Protein AF-A0A961SB13-F1 (afdb_monomer_lite)

Secondary structure (DSSP, 8-state):
---------------TT---TT--HHHHHHHHHHHHHHHHHHHHHHHHHHHHHHHHHHHH--

Sequence (62 aa):
MDHDDLVPAKQQAIEIGGDLSQLSIGELQERIGALKAEIARVEADIKAKSSSRQAAESVFKI

Structure (mmCIF, N/CA/C/O backbone):
data_AF-A0A961SB13-F1
#
_entry.id   AF-A0A961SB13-F1
#
loop_
_atom_site.group_PDB
_atom_site.id
_atom_site.type_symbol
_atom_site.label_atom_id
_atom_site.label_alt_id
_atom_site.label_comp_id
_atom_site.label_asym_id
_atom_site.label_entity_id
_atom_site.label_seq_id
_atom_site.pdbx_PDB_ins_code
_atom_site.Cartn_x
_atom_site.Cartn_y
_atom_site.Cartn_z
_atom_site.occupancy
_atom_site.B_iso_or_equiv
_atom_site.auth_seq_id
_atom_site.auth_comp_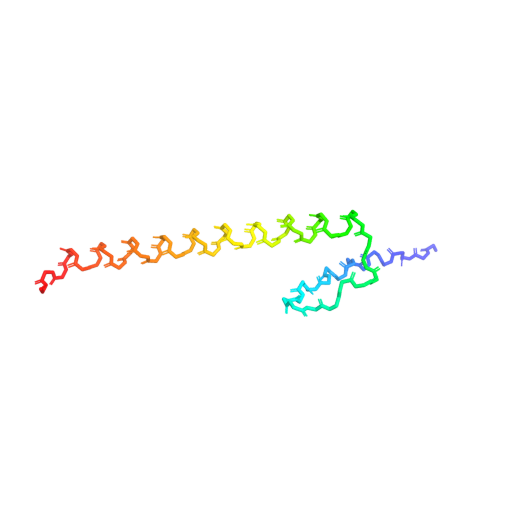id
_atom_site.auth_asym_id
_atom_site.auth_atom_id
_atom_site.pdbx_PDB_model_num
ATOM 1 N N . MET A 1 1 ? -1.704 -35.504 -26.324 1.00 49.97 1 MET A N 1
ATOM 2 C CA . MET A 1 1 ? -1.798 -34.040 -26.437 1.00 49.97 1 MET A CA 1
ATOM 3 C C . MET A 1 1 ? -1.791 -33.545 -25.017 1.00 49.97 1 MET A C 1
ATOM 5 O O . MET A 1 1 ? -2.746 -33.818 -24.299 1.00 49.97 1 MET A O 1
ATOM 9 N N . ASP A 1 2 ? -0.637 -33.042 -24.602 1.00 52.75 2 ASP A N 1
ATOM 10 C CA . ASP A 1 2 ? -0.310 -32.729 -23.218 1.00 52.75 2 ASP A CA 1
ATOM 11 C C . ASP A 1 2 ? -1.310 -31.734 -22.635 1.00 52.75 2 ASP A C 1
ATOM 13 O O . ASP A 1 2 ? -1.658 -30.733 -23.265 1.00 52.75 2 ASP A O 1
ATOM 17 N N . HIS A 1 3 ? -1.810 -32.061 -21.445 1.00 55.38 3 HIS A N 1
ATOM 18 C CA . HIS A 1 3 ? -2.515 -31.112 -20.606 1.00 55.38 3 HIS A CA 1
ATOM 19 C C . HIS A 1 3 ? -1.493 -30.052 -20.214 1.00 55.38 3 HIS A C 1
ATOM 21 O O . HIS A 1 3 ? -0.676 -30.270 -19.324 1.00 55.38 3 HIS A O 1
ATOM 27 N N . ASP A 1 4 ? -1.503 -28.945 -20.952 1.00 58.06 4 ASP A N 1
ATOM 28 C CA . ASP A 1 4 ? -0.789 -27.729 -20.605 1.00 58.06 4 ASP A CA 1
ATOM 29 C C . ASP A 1 4 ? -1.445 -27.216 -19.319 1.00 58.06 4 ASP A C 1
ATOM 31 O O . ASP A 1 4 ? -2.457 -26.508 -19.333 1.00 58.06 4 ASP A O 1
ATOM 35 N N . ASP A 1 5 ? -0.947 -27.734 -18.195 1.00 59.28 5 ASP A N 1
ATOM 36 C CA . ASP A 1 5 ? -1.224 -27.273 -16.850 1.00 59.28 5 ASP A CA 1
ATOM 37 C C . ASP A 1 5 ? -0.855 -25.791 -16.822 1.00 59.28 5 ASP A C 1
ATOM 39 O O . ASP A 1 5 ? 0.276 -25.405 -16.525 1.00 59.28 5 ASP A O 1
ATOM 43 N N . LEU A 1 6 ? -1.835 -24.948 -17.151 1.00 61.38 6 LEU A N 1
ATOM 44 C CA . LEU A 1 6 ? -1.851 -23.525 -16.861 1.00 61.38 6 LEU A CA 1
ATOM 45 C C . LEU A 1 6 ? -1.906 -23.384 -15.338 1.00 61.38 6 LEU A C 1
ATOM 47 O O . LEU A 1 6 ? -2.925 -23.006 -14.758 1.00 61.38 6 LEU A O 1
ATOM 51 N N . VAL A 1 7 ? -0.806 -23.748 -14.677 1.00 64.81 7 VAL A N 1
ATOM 52 C CA . VAL A 1 7 ? -0.552 -23.415 -13.287 1.00 64.81 7 VAL A CA 1
ATOM 53 C C . VAL A 1 7 ? -0.733 -21.906 -13.197 1.00 64.81 7 VAL A C 1
ATOM 55 O O . VAL A 1 7 ? -0.008 -21.173 -13.875 1.00 64.81 7 VAL A O 1
ATOM 58 N N . PRO A 1 8 ? -1.720 -21.411 -12.428 1.00 63.03 8 PRO A N 1
ATOM 59 C CA . PRO A 1 8 ? -1.904 -19.981 -12.290 1.00 63.03 8 PRO A CA 1
ATOM 60 C C . PRO A 1 8 ? -0.586 -19.431 -11.766 1.00 63.03 8 PRO A C 1
ATOM 62 O O . PRO A 1 8 ? -0.123 -19.857 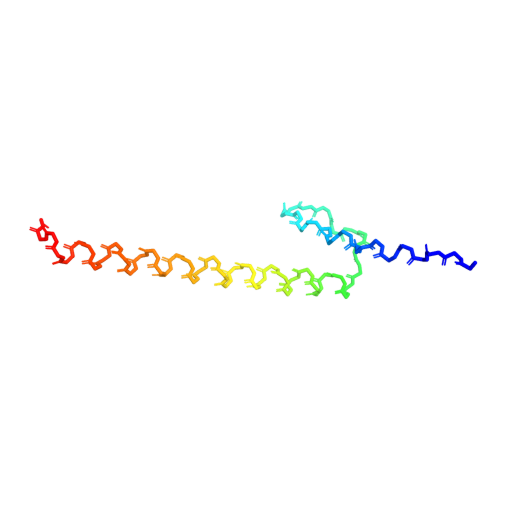-10.703 1.00 63.03 8 PRO A O 1
ATOM 65 N N . ALA A 1 9 ? 0.049 -18.558 -12.555 1.00 61.12 9 ALA A N 1
ATOM 66 C CA . ALA A 1 9 ? 1.296 -17.916 -12.181 1.00 61.12 9 ALA A CA 1
ATOM 67 C C . ALA A 1 9 ? 1.088 -17.352 -10.778 1.00 61.12 9 ALA A C 1
ATOM 69 O O . ALA A 1 9 ? 0.238 -16.484 -10.566 1.00 61.12 9 ALA A O 1
ATOM 70 N N . LYS A 1 10 ? 1.773 -17.955 -9.803 1.00 57.09 10 LYS A N 1
ATOM 71 C CA . LYS A 1 10 ? 1.606 -17.632 -8.393 1.00 57.09 10 LYS A CA 1
ATOM 72 C C . LYS A 1 10 ? 1.948 -16.157 -8.267 1.00 57.09 10 LYS A C 1
ATOM 74 O O . LYS A 1 10 ? 3.116 -15.806 -8.399 1.00 57.09 10 LYS A O 1
ATOM 79 N N . GLN A 1 11 ? 0.926 -15.312 -8.103 1.00 57.16 11 GLN A N 1
ATOM 80 C CA . GLN A 1 11 ? 1.102 -13.871 -7.980 1.00 57.16 11 GLN A CA 1
ATOM 81 C C . GLN A 1 11 ? 2.113 -13.645 -6.864 1.00 57.16 11 GLN A C 1
ATOM 83 O O . GLN A 1 11 ? 1.877 -14.009 -5.709 1.00 57.16 11 GLN A O 1
ATOM 88 N N . GLN A 1 12 ? 3.294 -13.172 -7.248 1.00 65.12 12 GLN A N 1
ATOM 89 C CA . GLN A 1 12 ? 4.407 -13.018 -6.335 1.00 65.12 12 GLN A CA 1
ATOM 90 C C . GLN A 1 12 ? 3.982 -11.980 -5.299 1.00 65.12 12 GLN A C 1
ATOM 92 O O . GLN A 1 12 ? 3.596 -10.865 -5.650 1.00 65.12 12 GLN A O 1
ATOM 97 N N . ALA A 1 13 ? 3.965 -12.378 -4.026 1.00 70.62 13 ALA A N 1
ATOM 98 C CA . ALA A 1 13 ? 3.561 -11.484 -2.954 1.00 70.62 13 ALA A CA 1
ATOM 99 C C . ALA A 1 13 ? 4.484 -10.257 -2.959 1.00 70.62 13 ALA A C 1
ATOM 101 O O . ALA A 1 13 ? 5.708 -10.389 -2.971 1.00 70.62 13 ALA A O 1
ATOM 102 N N . ILE A 1 14 ? 3.894 -9.063 -2.986 1.00 83.56 14 ILE A N 1
ATOM 103 C CA . ILE A 1 14 ? 4.645 -7.810 -2.977 1.00 83.56 14 ILE A CA 1
ATOM 104 C C . ILE A 1 14 ? 5.280 -7.640 -1.595 1.00 83.56 14 ILE A C 1
ATOM 106 O O . ILE A 1 14 ? 4.584 -7.414 -0.609 1.00 83.56 14 ILE A O 1
ATOM 110 N N . GLU A 1 15 ? 6.607 -7.727 -1.526 1.00 86.50 15 GLU A N 1
ATOM 111 C CA . GLU A 1 15 ? 7.363 -7.505 -0.291 1.00 86.50 15 GLU A CA 1
ATOM 112 C C . GLU A 1 15 ? 7.642 -6.008 -0.062 1.00 86.50 15 GLU A C 1
ATOM 114 O O . GLU A 1 15 ? 8.238 -5.324 -0.900 1.00 86.50 15 GLU A O 1
ATOM 119 N N . ILE A 1 16 ? 7.215 -5.460 1.073 1.00 87.75 16 ILE A N 1
ATOM 120 C CA . ILE A 1 16 ? 7.491 -4.058 1.412 1.00 87.75 16 ILE A CA 1
ATOM 121 C C . ILE A 1 16 ? 8.967 -3.905 1.786 1.00 87.75 16 ILE A C 1
ATOM 123 O O . ILE A 1 16 ? 9.454 -4.597 2.671 1.00 87.75 16 ILE A O 1
ATOM 127 N N . GLY A 1 17 ? 9.663 -2.971 1.131 1.00 88.00 17 GLY A N 1
ATOM 128 C CA . GLY A 1 17 ? 11.090 -2.724 1.370 1.00 88.00 17 GLY A CA 1
ATOM 129 C C . GLY A 1 17 ? 12.042 -3.698 0.666 1.00 88.00 17 GLY A C 1
ATOM 130 O O . GLY A 1 17 ? 13.242 -3.629 0.915 1.00 88.00 17 GLY A O 1
ATOM 131 N N . GLY A 1 18 ? 11.533 -4.573 -0.210 1.00 87.81 18 GLY A N 1
ATOM 132 C CA . GLY A 1 18 ? 12.366 -5.446 -1.042 1.00 87.81 18 GLY A CA 1
ATOM 133 C C . GLY A 1 18 ? 13.189 -4.678 -2.084 1.00 87.81 18 GLY A C 1
ATOM 134 O O . GLY A 1 18 ? 12.854 -3.547 -2.444 1.00 87.81 18 GLY A O 1
ATOM 135 N N . ASP A 1 19 ? 14.256 -5.309 -2.583 1.00 91.25 19 ASP A N 1
ATOM 136 C CA . ASP A 1 19 ? 15.105 -4.723 -3.624 1.00 91.25 19 ASP A CA 1
ATOM 137 C C . ASP A 1 19 ? 14.322 -4.500 -4.929 1.00 91.25 19 ASP A C 1
ATOM 139 O O . ASP A 1 19 ? 13.556 -5.352 -5.382 1.00 91.25 19 ASP A O 1
ATOM 143 N N . LEU A 1 20 ? 14.531 -3.328 -5.526 1.00 92.69 20 LEU A N 1
ATOM 144 C CA . LEU A 1 20 ? 13.884 -2.885 -6.758 1.00 92.69 20 LEU A CA 1
ATOM 145 C C . LEU A 1 20 ? 14.857 -2.828 -7.942 1.00 92.69 20 LEU A C 1
ATOM 147 O O . LEU A 1 20 ? 14.435 -2.510 -9.050 1.00 92.69 20 LEU A O 1
ATOM 151 N N . SER A 1 21 ? 16.145 -3.122 -7.727 1.00 93.56 21 SER A N 1
ATOM 152 C CA . SER A 1 21 ? 17.206 -2.940 -8.725 1.00 93.56 21 SER A CA 1
ATOM 153 C C . SER A 1 21 ? 16.996 -3.731 -10.023 1.00 93.56 21 SER A C 1
ATOM 155 O O . SER A 1 21 ? 17.461 -3.306 -11.078 1.00 93.56 21 SER A O 1
ATOM 157 N N . GLN A 1 22 ? 16.290 -4.864 -9.948 1.00 92.69 22 GLN A N 1
ATOM 158 C CA . GLN A 1 22 ? 16.012 -5.756 -11.080 1.00 92.69 22 GLN A CA 1
ATOM 159 C C . GLN A 1 22 ? 14.645 -5.514 -11.738 1.00 92.69 22 GLN A C 1
ATOM 161 O O . GLN A 1 22 ? 14.329 -6.180 -12.719 1.00 92.69 22 GLN A O 1
ATOM 166 N N . LEU A 1 23 ? 13.824 -4.597 -11.212 1.00 91.56 23 LEU A N 1
ATOM 167 C CA . LEU A 1 23 ? 12.484 -4.334 -11.739 1.00 91.56 23 LEU A CA 1
ATOM 168 C C . LEU A 1 23 ? 12.531 -3.280 -12.846 1.00 91.56 23 LEU A C 1
ATOM 170 O O . LEU A 1 23 ? 13.149 -2.222 -12.714 1.00 91.56 23 LEU A O 1
ATOM 174 N N . SER A 1 24 ? 11.806 -3.540 -13.926 1.00 95.06 24 SER A N 1
ATOM 175 C CA . SER A 1 24 ? 11.537 -2.558 -14.969 1.00 95.06 24 SER A CA 1
ATOM 176 C C . SER A 1 24 ? 10.558 -1.478 -14.495 1.00 95.06 24 SER A C 1
ATOM 178 O O . SER A 1 24 ? 9.820 -1.635 -13.522 1.00 95.06 24 SER A O 1
ATOM 180 N N . ILE A 1 25 ? 10.491 -0.366 -15.235 1.00 95.81 25 ILE A N 1
ATOM 181 C CA . ILE A 1 25 ? 9.542 0.724 -14.957 1.00 95.81 25 ILE A CA 1
ATOM 182 C C . ILE A 1 25 ? 8.090 0.221 -14.974 1.00 95.81 25 ILE A C 1
ATOM 184 O O . ILE A 1 25 ? 7.301 0.634 -14.127 1.00 95.81 25 ILE A O 1
ATOM 188 N N . GLY A 1 26 ? 7.741 -0.672 -15.907 1.00 95.69 26 GLY A N 1
ATOM 189 C CA . GLY A 1 26 ? 6.395 -1.247 -15.993 1.00 95.69 26 GLY A CA 1
ATOM 190 C C . GLY A 1 26 ? 6.046 -2.060 -14.748 1.00 95.69 26 GLY A C 1
ATOM 191 O O . GLY A 1 26 ? 5.013 -1.824 -14.128 1.00 95.69 26 GLY A O 1
ATOM 192 N N . GLU A 1 27 ? 6.957 -2.927 -14.305 1.00 93.38 27 GLU A N 1
ATOM 193 C CA . GLU A 1 27 ? 6.766 -3.724 -13.087 1.00 93.38 27 GLU A CA 1
ATOM 194 C C . GLU A 1 27 ? 6.680 -2.841 -11.832 1.00 93.38 27 GLU A C 1
ATOM 196 O O . GLU A 1 27 ? 5.883 -3.102 -10.929 1.00 93.38 27 GLU A O 1
ATOM 201 N N . LEU A 1 28 ? 7.446 -1.745 -11.773 1.00 93.38 28 LEU A N 1
ATOM 202 C CA . LEU A 1 28 ? 7.332 -0.760 -10.694 1.00 93.38 28 LEU A CA 1
ATOM 203 C C . LEU A 1 28 ? 5.968 -0.056 -10.701 1.00 93.38 28 LEU A C 1
ATOM 205 O O . LEU A 1 28 ? 5.390 0.168 -9.636 1.00 93.38 28 LEU A O 1
ATOM 209 N N . GLN A 1 29 ? 5.428 0.274 -11.876 1.00 95.69 29 GLN A N 1
ATOM 210 C CA . GLN A 1 29 ? 4.094 0.866 -12.007 1.00 95.69 29 GLN A CA 1
ATOM 211 C C . GLN A 1 29 ? 2.993 -0.106 -11.572 1.00 95.69 29 GLN A C 1
ATOM 213 O O . GLN A 1 29 ? 2.104 0.289 -10.814 1.00 95.69 29 GLN A O 1
ATOM 218 N N . GLU A 1 30 ? 3.073 -1.372 -11.984 1.00 93.69 30 GLU A N 1
ATOM 219 C CA . GLU A 1 30 ? 2.150 -2.426 -11.549 1.00 93.69 30 GLU A CA 1
ATOM 220 C C . GLU A 1 30 ? 2.209 -2.623 -10.031 1.00 93.69 30 GLU A C 1
ATOM 222 O O . GLU A 1 30 ? 1.173 -2.626 -9.358 1.00 93.69 30 GLU A O 1
ATOM 227 N N . ARG A 1 31 ? 3.422 -2.677 -9.466 1.00 93.44 31 ARG A N 1
ATOM 228 C CA . ARG A 1 31 ? 3.641 -2.765 -8.018 1.00 93.44 31 ARG A CA 1
ATOM 229 C C . ARG A 1 31 ? 3.014 -1.583 -7.280 1.00 93.44 31 ARG A C 1
ATOM 231 O O . ARG A 1 31 ? 2.324 -1.786 -6.282 1.00 93.44 31 ARG A O 1
ATOM 238 N N . ILE A 1 32 ? 3.211 -0.353 -7.766 1.00 94.62 32 ILE A N 1
ATOM 239 C CA . ILE A 1 32 ? 2.581 0.852 -7.197 1.00 94.62 32 ILE A CA 1
ATOM 240 C C . ILE A 1 32 ? 1.055 0.740 -7.245 1.00 94.62 32 ILE A C 1
ATOM 242 O O . ILE A 1 32 ? 0.389 1.087 -6.269 1.00 94.62 32 ILE A O 1
ATOM 246 N N . GLY A 1 33 ? 0.495 0.271 -8.362 1.00 95.56 33 GLY A N 1
ATOM 247 C CA . GLY A 1 33 ? -0.946 0.081 -8.518 1.00 95.56 33 GLY A CA 1
ATOM 248 C C . GLY A 1 33 ? -1.514 -0.882 -7.478 1.00 95.56 33 GLY A C 1
ATOM 249 O O . GLY A 1 33 ? -2.458 -0.536 -6.766 1.00 95.56 33 GLY A O 1
ATOM 250 N N . ALA A 1 34 ? -0.889 -2.049 -7.330 1.00 92.50 34 ALA A N 1
ATOM 251 C CA . ALA A 1 34 ? -1.295 -3.057 -6.358 1.00 92.50 34 ALA A CA 1
ATOM 252 C C . ALA A 1 34 ? -1.184 -2.556 -4.906 1.00 92.50 34 ALA A C 1
ATOM 254 O O . ALA A 1 34 ? -2.110 -2.742 -4.118 1.00 92.50 34 ALA A O 1
ATOM 255 N N . LEU A 1 35 ? -0.104 -1.848 -4.560 1.00 93.25 35 LEU A N 1
ATOM 256 C CA . LEU A 1 35 ? 0.058 -1.263 -3.224 1.00 93.25 35 LEU A CA 1
ATOM 257 C C . LEU A 1 35 ? -0.995 -0.193 -2.919 1.00 93.25 35 LEU A C 1
ATOM 259 O O . LEU A 1 35 ? -1.529 -0.157 -1.814 1.00 93.25 35 LEU A O 1
ATOM 263 N N . LYS A 1 36 ? -1.338 0.661 -3.889 1.00 95.81 36 LYS A N 1
ATOM 264 C CA . LYS A 1 36 ? -2.407 1.658 -3.721 1.00 95.81 36 LYS A CA 1
ATOM 265 C C . LYS A 1 36 ? -3.775 1.010 -3.526 1.00 95.81 36 LYS A C 1
ATOM 267 O O . LYS A 1 36 ? -4.549 1.480 -2.696 1.00 95.81 36 LYS A O 1
ATOM 272 N N . ALA A 1 37 ? -4.067 -0.058 -4.268 1.00 94.62 37 ALA A N 1
ATOM 273 C CA . ALA A 1 37 ? -5.299 -0.821 -4.087 1.00 94.62 37 ALA A CA 1
ATOM 274 C C . ALA A 1 37 ? -5.374 -1.430 -2.678 1.00 94.62 37 ALA A C 1
ATOM 276 O O . ALA A 1 37 ? -6.418 -1.35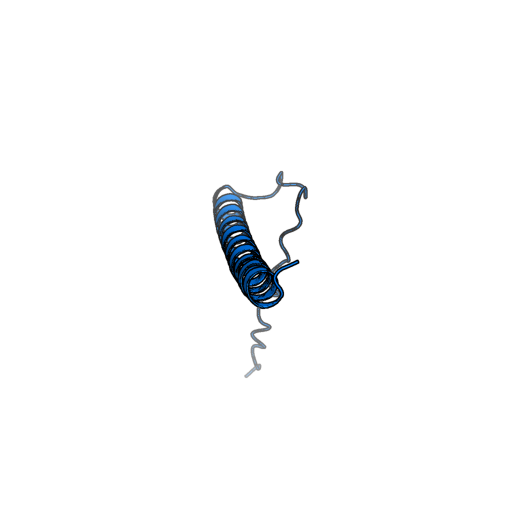8 -2.030 1.00 94.62 37 ALA A O 1
ATOM 277 N N . GLU A 1 38 ? -4.254 -1.957 -2.177 1.00 94.31 38 GLU A N 1
ATOM 278 C CA . GLU A 1 38 ? -4.186 -2.515 -0.827 1.00 94.31 38 GLU A CA 1
ATOM 279 C C . GLU A 1 38 ? -4.351 -1.442 0.258 1.00 94.31 38 GLU A C 1
ATOM 281 O O . GLU A 1 38 ? -5.107 -1.648 1.206 1.00 94.31 38 GLU A O 1
ATOM 286 N N . ILE A 1 39 ? -3.740 -0.263 0.093 1.00 94.19 39 ILE A N 1
ATOM 287 C CA . ILE A 1 39 ? -3.957 0.884 0.992 1.00 94.19 39 ILE A CA 1
ATOM 288 C C . ILE A 1 39 ? -5.446 1.237 1.053 1.00 94.19 39 ILE A C 1
ATOM 290 O O . ILE A 1 39 ? -6.011 1.307 2.142 1.00 94.19 39 ILE A O 1
ATOM 294 N N . ALA A 1 40 ? -6.105 1.382 -0.100 1.00 95.94 40 ALA A N 1
ATOM 295 C CA . ALA A 1 40 ? -7.525 1.723 -0.152 1.00 95.94 40 AL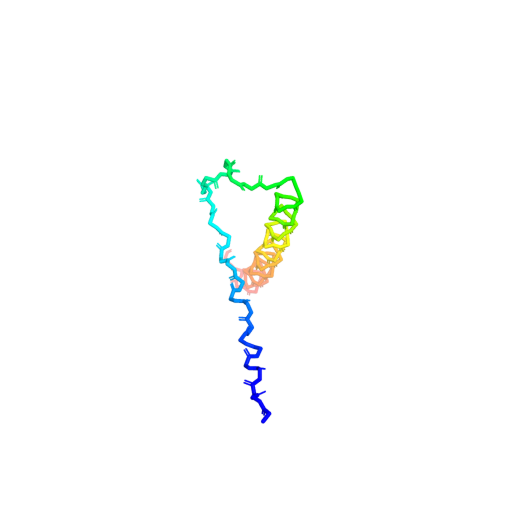A A CA 1
ATOM 296 C C . ALA A 1 40 ? -8.409 0.662 0.532 1.00 95.94 40 ALA A C 1
ATOM 298 O O . ALA A 1 40 ? -9.364 1.004 1.234 1.00 95.94 40 ALA A O 1
ATOM 299 N N . ARG A 1 41 ? -8.082 -0.628 0.367 1.00 94.38 41 ARG A N 1
ATOM 300 C CA . ARG A 1 41 ? -8.776 -1.735 1.043 1.00 94.38 41 ARG A CA 1
ATOM 301 C C . ARG A 1 41 ? -8.643 -1.631 2.563 1.00 94.38 41 ARG A C 1
ATOM 303 O O . ARG A 1 41 ? -9.644 -1.715 3.272 1.00 94.38 41 ARG A O 1
ATOM 310 N N . VAL A 1 42 ? -7.426 -1.411 3.060 1.00 94.69 42 VAL A N 1
ATOM 311 C CA . VAL A 1 42 ? -7.153 -1.273 4.498 1.00 94.69 42 VAL A CA 1
ATOM 312 C C . VAL A 1 42 ? -7.835 -0.030 5.075 1.00 94.69 42 VAL A C 1
ATOM 314 O O . VAL A 1 42 ? -8.446 -0.107 6.140 1.00 94.69 42 VAL A O 1
ATOM 317 N N . GLU A 1 43 ? -7.805 1.101 4.372 1.00 95.00 43 GLU A N 1
ATOM 318 C CA . GLU A 1 43 ? -8.514 2.321 4.775 1.00 95.00 43 GLU A CA 1
ATOM 319 C C . GLU A 1 43 ? -10.032 2.105 4.861 1.00 95.00 43 GLU A C 1
ATOM 321 O O . GLU A 1 43 ? -10.672 2.555 5.818 1.00 95.00 43 GLU A O 1
ATOM 326 N N . ALA A 1 44 ? -10.616 1.378 3.903 1.00 94.12 44 ALA A N 1
ATOM 327 C CA . ALA A 1 44 ? -12.030 1.020 3.926 1.00 94.12 44 ALA A CA 1
ATOM 328 C C . ALA A 1 44 ? -12.377 0.129 5.131 1.00 94.12 44 ALA A C 1
ATOM 330 O O . ALA A 1 44 ? -13.361 0.399 5.827 1.00 94.12 44 ALA A O 1
ATOM 331 N N . ASP A 1 45 ? -11.546 -0.870 5.436 1.00 94.19 45 ASP A N 1
ATOM 332 C CA . ASP A 1 45 ? -11.716 -1.737 6.607 1.00 94.19 45 ASP A CA 1
ATOM 333 C C . ASP A 1 45 ? -11.585 -0.958 7.923 1.00 94.19 45 ASP A C 1
ATOM 335 O O . ASP A 1 45 ? -12.382 -1.156 8.847 1.00 94.19 45 ASP A O 1
ATOM 339 N N . ILE A 1 46 ? -10.620 -0.036 8.016 1.00 91.75 46 ILE A N 1
ATOM 340 C CA . ILE A 1 46 ? -10.471 0.866 9.167 1.00 91.75 46 ILE A CA 1
ATOM 341 C C . ILE A 1 46 ? -11.735 1.704 9.335 1.00 91.75 46 ILE A C 1
ATOM 343 O O . ILE A 1 46 ? -12.266 1.794 10.444 1.00 91.75 46 ILE A O 1
ATOM 347 N N . LYS A 1 47 ? -12.250 2.294 8.253 1.00 89.50 47 LYS A N 1
ATOM 348 C CA . LYS A 1 47 ? -13.469 3.108 8.288 1.00 89.50 47 LYS A CA 1
ATOM 349 C C . LYS A 1 47 ? -14.679 2.287 8.733 1.00 89.50 47 LYS A C 1
ATOM 351 O O . LYS A 1 47 ? -15.420 2.736 9.607 1.00 89.50 47 LYS A O 1
ATOM 356 N N . ALA A 1 48 ? -14.850 1.081 8.195 1.00 88.12 48 ALA A N 1
ATOM 357 C CA . ALA A 1 48 ? -15.925 0.175 8.586 1.00 88.12 48 ALA A CA 1
ATOM 358 C C . ALA A 1 48 ? -15.845 -0.164 10.084 1.00 88.12 48 ALA A C 1
ATOM 360 O O . ALA A 1 48 ? -16.817 0.025 10.820 1.00 88.12 48 ALA A O 1
ATOM 361 N N . LYS A 1 49 ? -14.665 -0.557 10.576 1.00 85.88 49 LYS A N 1
ATOM 362 C CA . LYS A 1 49 ? -14.452 -0.883 11.995 1.00 85.88 49 LYS A CA 1
ATOM 363 C C . LYS A 1 49 ? -14.612 0.335 12.909 1.00 85.88 49 LYS A C 1
ATOM 365 O O . LYS A 1 49 ? -15.241 0.224 13.959 1.00 85.88 49 LYS A O 1
ATOM 370 N N . SER A 1 50 ? -14.115 1.504 12.514 1.00 79.94 50 SER A N 1
ATOM 371 C CA . SER A 1 50 ? -14.276 2.751 13.275 1.00 79.94 50 SER A CA 1
ATOM 372 C C . SER A 1 50 ? -15.744 3.167 13.372 1.00 79.94 50 SER A C 1
ATOM 374 O O . SER A 1 50 ? -16.221 3.484 14.458 1.00 79.94 50 SER A O 1
ATOM 376 N N . SER A 1 51 ? -16.497 3.065 12.271 1.00 72.00 51 SER A N 1
ATOM 377 C CA . SER A 1 51 ? -17.937 3.347 12.272 1.00 72.00 51 SER A CA 1
ATOM 378 C C . SER A 1 51 ? -18.713 2.392 13.183 1.00 72.00 51 SER A C 1
ATOM 380 O O . SER A 1 51 ? -19.587 2.833 13.924 1.00 72.00 51 SER A O 1
ATOM 382 N N . SER A 1 52 ? -18.333 1.107 13.216 1.00 72.88 52 SER A N 1
ATOM 383 C CA . SER A 1 52 ? -18.921 0.144 14.153 1.00 72.88 52 SER A CA 1
ATOM 384 C C . SER A 1 52 ? -18.592 0.470 15.612 1.00 72.88 52 SER A C 1
ATOM 386 O O . SER A 1 52 ? -19.467 0.353 16.467 1.00 72.88 52 SER A O 1
ATOM 388 N N . ARG A 1 53 ? -17.369 0.944 15.900 1.00 66.62 53 ARG A N 1
ATOM 389 C CA . ARG A 1 53 ? -16.968 1.366 17.249 1.00 66.62 53 ARG A CA 1
ATOM 390 C C . ARG A 1 53 ? -17.747 2.604 17.694 1.00 66.62 53 ARG A C 1
ATOM 392 O O . ARG A 1 53 ? -18.315 2.577 18.775 1.00 66.62 53 ARG A O 1
ATOM 399 N N . GLN A 1 54 ? -17.852 3.632 16.853 1.00 63.28 54 GLN A N 1
ATOM 400 C CA . GLN A 1 54 ? -18.616 4.847 17.170 1.00 63.28 54 GLN A CA 1
ATOM 401 C C . GLN A 1 54 ? -20.114 4.565 17.346 1.00 63.28 54 GLN A C 1
ATOM 403 O O . GLN A 1 54 ? -20.748 5.116 18.247 1.00 63.28 54 GLN A O 1
ATOM 408 N N . ALA A 1 55 ? -20.688 3.682 16.520 1.00 59.66 55 ALA A N 1
ATOM 409 C CA . ALA A 1 55 ? -22.073 3.249 16.675 1.00 59.66 55 ALA A CA 1
ATOM 410 C C . ALA A 1 55 ? -22.282 2.497 18.000 1.00 59.66 55 ALA A C 1
ATOM 412 O O . ALA A 1 55 ? -23.263 2.752 18.693 1.00 59.66 55 ALA A O 1
ATOM 413 N N . ALA A 1 56 ? -21.346 1.627 18.391 1.00 61.72 56 ALA A N 1
ATOM 414 C CA . ALA A 1 56 ? -21.398 0.941 19.678 1.00 61.72 56 ALA A CA 1
ATOM 415 C C . ALA A 1 56 ? -21.238 1.917 20.858 1.00 61.72 5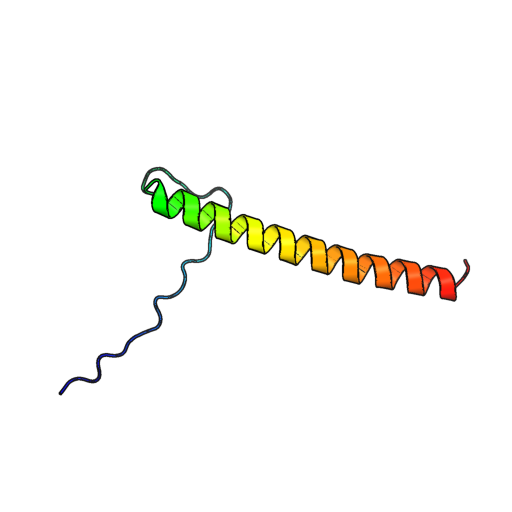6 ALA A C 1
ATOM 417 O O . ALA A 1 56 ? -22.050 1.893 21.777 1.00 61.72 56 ALA A O 1
ATOM 418 N N . GLU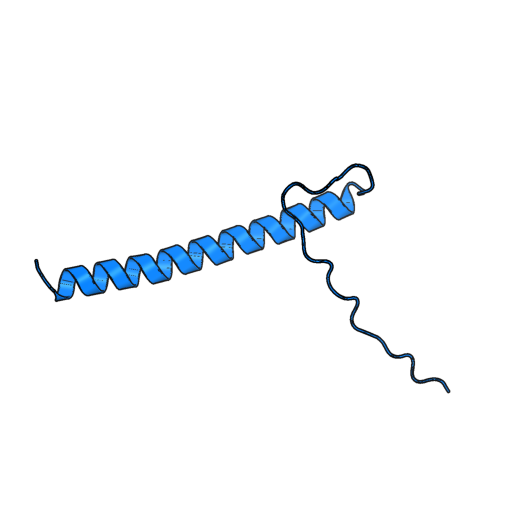 A 1 57 ? -20.263 2.827 20.821 1.00 62.50 57 GLU A N 1
ATOM 419 C CA . GLU A 1 57 ? -20.045 3.842 21.867 1.00 62.50 57 GLU A CA 1
ATOM 420 C C . GLU A 1 57 ? -21.276 4.747 22.058 1.00 62.50 57 GLU A C 1
ATOM 422 O O . GLU A 1 57 ? -21.674 5.034 23.187 1.00 62.50 57 GLU A O 1
ATOM 427 N N . SER A 1 58 ? -21.957 5.107 20.966 1.00 60.28 58 SER A N 1
ATOM 428 C CA . SER A 1 58 ? -23.190 5.909 21.005 1.00 60.28 58 SER A CA 1
ATOM 429 C C . SER A 1 58 ? -24.380 5.161 21.623 1.00 60.28 58 SER A C 1
ATOM 431 O O . SER A 1 58 ? -25.261 5.785 22.218 1.00 60.28 58 SER A O 1
ATOM 433 N N . VAL A 1 59 ? -24.414 3.830 21.488 1.00 60.75 59 VAL A N 1
ATOM 434 C CA . VAL A 1 59 ? -25.439 2.963 22.093 1.00 60.75 59 VAL A CA 1
ATOM 435 C C . VAL A 1 59 ? -25.143 2.709 23.572 1.00 60.75 59 VAL A C 1
ATOM 437 O O . VAL A 1 59 ? -26.078 2.613 24.365 1.00 60.75 59 VAL A O 1
ATOM 440 N N . PHE A 1 60 ? -23.866 2.645 23.960 1.00 63.53 60 PHE A N 1
ATOM 441 C CA . PHE A 1 60 ? -23.470 2.317 25.329 1.00 63.53 60 PHE A CA 1
ATOM 442 C C . PHE A 1 60 ? -23.330 3.508 26.287 1.00 63.53 60 PHE A C 1
ATOM 444 O O . PHE A 1 60 ? -23.218 3.227 27.474 1.00 63.53 60 PHE A O 1
ATOM 451 N N . LYS A 1 61 ? -23.388 4.778 25.829 1.00 52.00 61 LYS A N 1
ATOM 452 C CA . LYS A 1 61 ? -23.374 6.010 26.666 1.00 52.00 61 LYS A CA 1
ATOM 453 C C . LYS A 1 61 ? -22.658 5.821 28.020 1.00 52.00 61 LYS A C 1
ATOM 455 O O . LYS A 1 61 ? -23.308 5.782 29.067 1.00 52.00 61 LYS A O 1
ATOM 460 N N . ILE A 1 62 ? -21.332 5.701 27.974 1.00 53.62 62 ILE A N 1
ATOM 461 C CA . ILE A 1 62 ? -20.450 5.957 29.123 1.00 53.62 62 ILE A CA 1
ATOM 462 C C . ILE A 1 62 ? -19.822 7.328 28.905 1.00 53.62 62 ILE A C 1
ATOM 464 O O . ILE A 1 62 ? -19.440 7.598 27.743 1.00 53.62 62 ILE A O 1
#

Foldseek 3Di:
DDPPPPPPPPPPPLDPPDDCPPPDPVRVVVSVVVVVVVVVVVVVVVVVVVVVVVVVCVVVPD

Radius of gyration: 20.3 Å; chains: 1; bounding box: 43×40×56 Å

pLDDT: mean 79.59, std 15.99, range [49.97, 95.94]